Protein AF-A0A534T360-F1 (afdb_monomer_lite)

Structure (mmCIF, N/CA/C/O backbone):
data_AF-A0A534T360-F1
#
_entry.id   AF-A0A534T360-F1
#
loop_
_atom_site.group_PDB
_atom_site.id
_atom_site.type_symbol
_atom_site.label_atom_id
_atom_site.label_alt_id
_atom_site.label_comp_id
_atom_site.label_asym_id
_atom_site.label_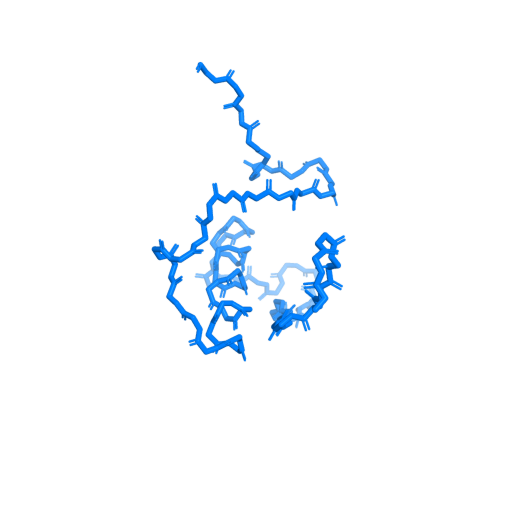entity_id
_atom_site.label_seq_id
_atom_site.pdbx_PDB_ins_code
_atom_site.Cartn_x
_atom_site.Cartn_y
_atom_site.Cartn_z
_atom_site.occupancy
_atom_site.B_iso_or_equiv
_atom_site.auth_seq_id
_atom_site.auth_comp_id
_atom_site.auth_asym_id
_atom_site.auth_atom_id
_atom_site.pdbx_PDB_model_num
ATOM 1 N N . MET A 1 1 ? -13.316 8.580 19.711 1.00 62.72 1 MET A N 1
ATOM 2 C CA . MET A 1 1 ? -13.578 9.615 18.689 1.00 62.72 1 MET A CA 1
ATOM 3 C C . MET A 1 1 ? -14.523 9.010 17.672 1.00 62.72 1 MET A C 1
ATOM 5 O O . MET A 1 1 ? -14.338 7.847 17.348 1.00 62.72 1 MET A O 1
ATOM 9 N N . LYS A 1 2 ? -15.547 9.743 17.239 1.00 76.69 2 LYS A N 1
ATOM 10 C CA . LYS A 1 2 ? -16.443 9.322 16.157 1.00 76.69 2 LYS A CA 1
ATOM 11 C C . LYS A 1 2 ? -16.149 10.227 14.957 1.00 76.69 2 LYS A C 1
ATOM 13 O O . LYS A 1 2 ? -15.891 11.407 15.178 1.00 76.69 2 LYS A O 1
ATOM 18 N N . ASP A 1 3 ? -16.118 9.660 13.752 1.00 90.38 3 ASP A N 1
ATOM 19 C CA . ASP A 1 3 ? -15.896 10.375 12.481 1.00 90.38 3 ASP A CA 1
ATOM 20 C C . ASP A 1 3 ? -14.506 11.034 12.325 1.00 90.38 3 ASP A C 1
ATOM 22 O O . ASP A 1 3 ? -14.336 11.998 11.582 1.00 90.38 3 ASP A O 1
ATOM 26 N N . ALA A 1 4 ? -13.490 10.512 13.020 1.00 92.19 4 ALA A N 1
ATOM 27 C CA . ALA A 1 4 ? -12.096 10.924 12.847 1.00 92.19 4 ALA A CA 1
ATOM 28 C C . ALA A 1 4 ? -11.356 9.943 11.926 1.00 92.19 4 ALA A C 1
ATOM 30 O O . ALA A 1 4 ? -11.525 8.732 12.059 1.00 92.19 4 ALA A O 1
ATOM 31 N N . ALA A 1 5 ? -10.513 10.466 11.036 1.00 92.56 5 ALA A N 1
ATOM 32 C CA . ALA A 1 5 ? -9.624 9.670 10.195 1.00 92.56 5 ALA A CA 1
ATOM 33 C C . ALA A 1 5 ? -8.220 9.590 10.811 1.00 92.56 5 ALA A C 1
ATOM 35 O O . ALA A 1 5 ? -7.747 10.549 11.425 1.00 92.56 5 ALA A O 1
ATOM 36 N N . ALA A 1 6 ? -7.548 8.459 10.616 1.00 94.88 6 ALA A N 1
ATOM 37 C CA . ALA A 1 6 ? -6.165 8.245 11.023 1.00 94.88 6 ALA A CA 1
ATOM 38 C C . ALA A 1 6 ? -5.404 7.513 9.913 1.00 94.88 6 ALA A C 1
ATOM 40 O O . ALA A 1 6 ? -5.984 6.709 9.186 1.00 94.88 6 ALA A O 1
ATOM 41 N N . ILE A 1 7 ? -4.104 7.787 9.799 1.00 96.00 7 ILE A N 1
ATOM 42 C CA . ILE A 1 7 ? -3.199 7.009 8.949 1.00 96.00 7 ILE A CA 1
ATOM 43 C C . ILE A 1 7 ? -2.708 5.838 9.794 1.00 96.00 7 ILE A C 1
ATOM 45 O O . ILE A 1 7 ? -2.095 6.059 10.838 1.00 96.00 7 ILE A O 1
ATOM 49 N N . VAL A 1 8 ? -3.012 4.617 9.360 1.00 96.94 8 VAL A N 1
ATOM 50 C CA . VAL A 1 8 ? -2.698 3.390 10.112 1.00 96.94 8 VAL A CA 1
ATOM 51 C C . VAL A 1 8 ? -1.555 2.583 9.509 1.00 96.94 8 VAL A C 1
ATOM 53 O O . VAL A 1 8 ? -0.953 1.807 10.232 1.00 96.94 8 VAL A O 1
ATOM 56 N N . GLY A 1 9 ? -1.218 2.803 8.238 1.00 97.62 9 GLY A N 1
ATOM 57 C CA . GLY A 1 9 ? -0.086 2.160 7.578 1.00 97.62 9 GLY A CA 1
ATOM 58 C C . GLY A 1 9 ? 0.387 2.961 6.372 1.00 97.62 9 GLY A C 1
ATOM 59 O O . GLY A 1 9 ? -0.385 3.714 5.767 1.00 97.62 9 GLY A O 1
ATOM 60 N N . ILE A 1 10 ? 1.669 2.832 6.049 1.00 97.50 10 ILE A N 1
ATOM 61 C CA . ILE A 1 10 ? 2.318 3.514 4.930 1.00 97.50 10 ILE A CA 1
ATOM 62 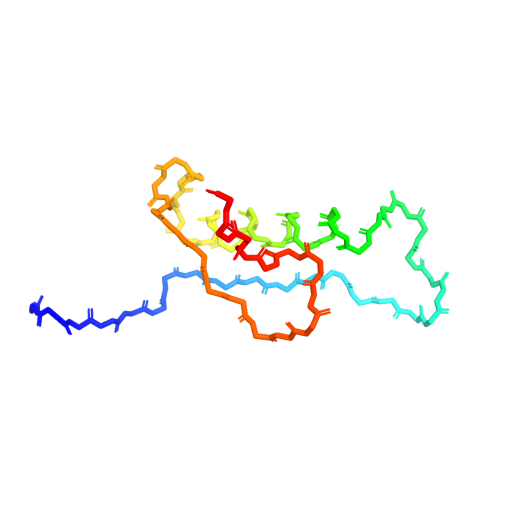C C . ILE A 1 10 ? 3.255 2.561 4.190 1.00 97.50 10 ILE A C 1
ATOM 64 O O . ILE A 1 10 ? 3.944 1.736 4.778 1.00 97.50 10 ILE A O 1
ATOM 68 N N . ALA A 1 11 ? 3.341 2.710 2.872 1.00 97.56 11 ALA A N 1
ATOM 69 C CA . ALA A 1 11 ? 4.348 2.015 2.084 1.00 97.56 11 ALA A CA 1
ATOM 70 C C . ALA A 1 11 ? 4.754 2.837 0.866 1.00 97.56 11 ALA A C 1
ATOM 72 O O . ALA A 1 11 ? 4.092 3.796 0.473 1.00 97.56 11 ALA A O 1
ATOM 73 N N . GLN A 1 12 ? 5.861 2.426 0.261 1.00 96.19 12 GLN A N 1
ATOM 74 C CA . GLN A 1 12 ? 6.342 2.961 -1.001 1.00 96.19 12 GLN A CA 1
ATOM 75 C C . GLN A 1 12 ? 6.869 1.832 -1.878 1.00 96.19 12 GLN A C 1
ATOM 77 O O . GLN A 1 12 ? 7.356 0.807 -1.386 1.00 96.19 12 GLN A O 1
ATOM 82 N N . SER A 1 13 ? 6.786 2.043 -3.184 1.00 93.62 13 SER A N 1
ATOM 83 C CA . SER A 1 13 ? 7.384 1.147 -4.156 1.00 93.62 13 SER A CA 1
ATOM 84 C C . SER A 1 13 ? 8.910 1.230 -4.118 1.00 93.62 13 SER A C 1
ATOM 86 O O . SER A 1 13 ? 9.508 2.172 -3.597 1.00 93.62 13 SER A O 1
ATOM 88 N N . GLU A 1 14 ? 9.562 0.250 -4.731 1.00 93.00 14 GLU A N 1
ATOM 89 C CA . GLU A 1 14 ? 10.985 0.351 -5.039 1.00 93.00 14 GLU A CA 1
ATOM 90 C C . GLU A 1 14 ? 11.243 1.491 -6.036 1.00 93.00 14 GLU A C 1
ATOM 92 O O . GLU A 1 14 ? 10.527 1.635 -7.029 1.00 93.00 14 GLU A O 1
ATOM 97 N N . TYR A 1 15 ? 12.305 2.264 -5.804 1.00 92.94 15 TYR A N 1
ATOM 98 C CA . TYR A 1 15 ? 12.776 3.269 -6.752 1.00 92.94 15 TYR A CA 1
ATOM 99 C C . TYR A 1 15 ? 13.892 2.700 -7.611 1.00 92.94 15 TYR A C 1
ATOM 101 O O . TYR A 1 15 ? 14.887 2.177 -7.110 1.00 92.94 15 TYR A O 1
ATOM 109 N N . THR A 1 16 ? 13.765 2.880 -8.919 1.00 93.62 16 THR A N 1
ATOM 110 C CA . THR A 1 16 ? 14.803 2.515 -9.880 1.00 93.62 16 THR A CA 1
ATOM 111 C C . THR A 1 16 ? 15.054 3.677 -10.832 1.00 93.62 16 THR A C 1
ATOM 113 O O . THR A 1 16 ?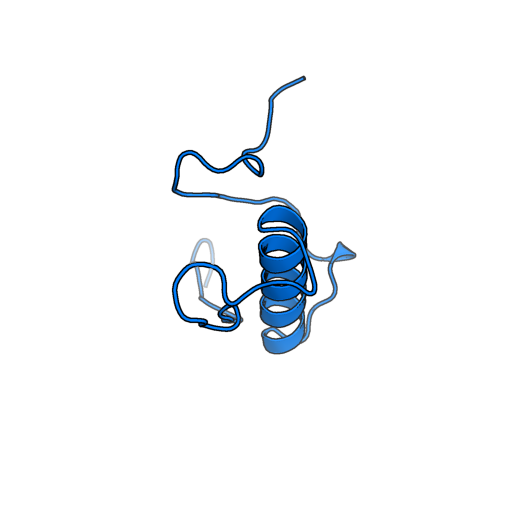 14.242 4.596 -10.957 1.00 93.62 16 THR A O 1
ATOM 116 N N . LYS A 1 17 ? 16.205 3.665 -11.510 1.00 94.50 17 LYS A N 1
ATOM 117 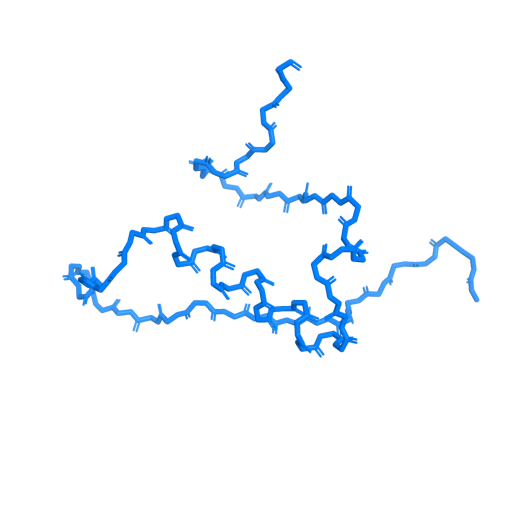C CA . LYS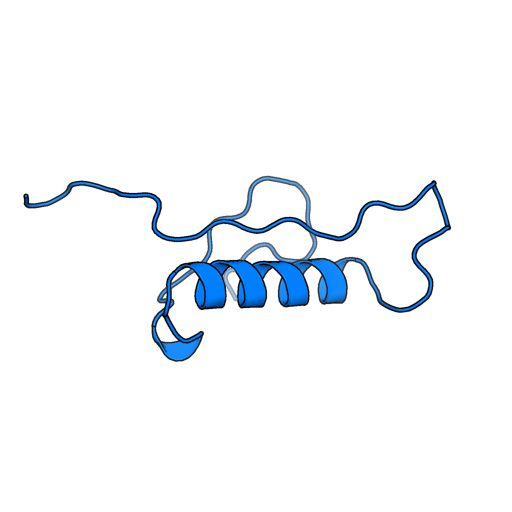 A 1 17 ? 16.438 4.585 -12.631 1.00 94.50 17 LYS A CA 1
ATOM 118 C C . LYS A 1 17 ? 15.474 4.251 -13.769 1.00 94.50 17 LYS A C 1
ATOM 120 O O . LYS A 1 17 ? 14.984 3.129 -13.852 1.00 94.50 17 LYS A O 1
ATOM 125 N N . TRP A 1 18 ? 15.249 5.203 -14.672 1.00 92.00 18 TRP A N 1
ATOM 126 C CA . TRP A 1 18 ? 14.413 4.985 -15.853 1.00 92.00 18 TRP A CA 1
ATOM 127 C C . TRP A 1 18 ? 14.802 3.692 -16.591 1.00 92.00 18 TRP A C 1
ATOM 129 O O . TRP A 1 18 ? 15.965 3.506 -16.949 1.00 92.00 18 TRP A O 1
ATOM 139 N N . GLY A 1 19 ? 13.828 2.800 -16.794 1.00 90.38 19 GLY A N 1
ATOM 140 C CA . GLY A 1 19 ? 14.031 1.487 -17.419 1.00 90.38 19 GLY A CA 1
ATOM 141 C C . GLY A 1 19 ? 14.682 0.419 -16.527 1.00 90.38 19 GLY A C 1
ATOM 142 O O . GLY A 1 19 ? 14.947 -0.679 -17.004 1.00 90.38 19 GLY A O 1
ATOM 143 N N . GLY A 1 20 ? 14.951 0.710 -15.251 1.00 93.50 20 GLY A N 1
ATOM 144 C CA . GLY A 1 20 ? 15.590 -0.218 -14.313 1.00 93.50 20 GLY A CA 1
ATOM 145 C C . GLY A 1 20 ? 14.641 -1.248 -13.695 1.00 93.50 20 GLY A C 1
ATOM 146 O O . GLY A 1 20 ? 15.092 -2.293 -13.233 1.00 93.50 20 GLY A O 1
ATOM 147 N N . LEU A 1 21 ? 13.335 -0.981 -13.700 1.00 91.94 21 LEU A N 1
ATOM 148 C CA . LEU A 1 21 ? 12.326 -1.907 -13.197 1.00 91.94 21 LEU A CA 1
ATOM 149 C C . LEU A 1 21 ? 11.982 -2.947 -14.273 1.00 91.94 21 LEU A C 1
ATOM 151 O O . LEU A 1 21 ? 11.215 -2.670 -15.191 1.00 91.94 21 LEU A O 1
ATOM 155 N N . THR A 1 22 ? 12.564 -4.142 -14.174 1.00 93.44 22 THR A N 1
ATOM 156 C CA . THR A 1 22 ? 12.373 -5.221 -15.166 1.00 93.44 22 THR A CA 1
ATOM 157 C C . THR A 1 22 ? 11.618 -6.433 -14.629 1.00 93.44 22 THR A C 1
ATOM 159 O O . THR A 1 22 ? 11.163 -7.266 -15.408 1.00 93.44 22 THR A O 1
ATOM 162 N N . ARG A 1 23 ? 11.479 -6.552 -13.303 1.00 93.44 23 ARG A N 1
ATOM 163 C CA . ARG A 1 23 ? 10.898 -7.740 -12.655 1.00 93.44 23 ARG A CA 1
ATOM 164 C C . ARG A 1 23 ? 9.367 -7.782 -12.701 1.00 93.44 23 ARG A C 1
ATOM 166 O O . ARG A 1 23 ? 8.788 -8.851 -12.552 1.00 93.44 23 ARG A O 1
ATOM 173 N N . CYS A 1 24 ? 8.720 -6.626 -12.822 1.00 90.62 24 CYS A N 1
ATOM 174 C CA . CYS A 1 24 ? 7.274 -6.500 -12.729 1.00 90.62 24 CYS A CA 1
ATOM 175 C C . CYS A 1 24 ? 6.776 -5.295 -13.527 1.00 90.62 24 CYS A C 1
ATOM 177 O O . CYS A 1 24 ? 7.538 -4.402 -13.905 1.00 90.62 24 CYS A O 1
ATOM 179 N N . THR A 1 25 ? 5.478 -5.296 -13.800 1.00 89.94 25 THR A N 1
ATOM 180 C CA . THR A 1 25 ? 4.787 -4.147 -14.388 1.00 89.94 25 THR A CA 1
ATOM 181 C C . THR A 1 25 ? 4.541 -3.062 -13.340 1.00 89.94 25 THR A C 1
ATOM 183 O O . THR A 1 25 ? 4.506 -3.341 -12.145 1.00 89.94 25 THR A O 1
ATOM 186 N N . GLU A 1 26 ? 4.291 -1.831 -13.788 1.00 87.12 26 GLU A N 1
ATOM 187 C CA . GLU A 1 26 ? 3.849 -0.738 -12.908 1.00 87.12 26 GLU A CA 1
ATOM 188 C C . GLU A 1 26 ? 2.602 -1.127 -12.089 1.00 87.12 26 GLU A C 1
ATOM 190 O O . GLU A 1 26 ? 2.583 -0.927 -10.880 1.00 87.12 26 GLU A O 1
ATOM 195 N N . TYR A 1 27 ? 1.631 -1.811 -12.702 1.00 87.31 27 TYR A N 1
ATOM 196 C CA . TYR A 1 27 ? 0.427 -2.265 -12.003 1.00 87.31 27 TYR A CA 1
ATOM 197 C C . TYR A 1 27 ? 0.733 -3.274 -10.887 1.00 87.31 27 TYR A C 1
ATOM 199 O O . TYR A 1 27 ? 0.234 -3.153 -9.771 1.00 87.31 27 TYR A O 1
ATOM 207 N N . GLN A 1 28 ? 1.601 -4.254 -11.156 1.00 91.75 28 GLN A N 1
ATOM 208 C CA . GLN A 1 28 ? 2.052 -5.190 -10.122 1.00 91.75 28 GLN A CA 1
ATOM 209 C C . GLN A 1 28 ? 2.816 -4.475 -9.006 1.00 91.75 28 GLN A C 1
ATOM 211 O O . GLN A 1 28 ? 2.601 -4.780 -7.839 1.00 91.75 28 GLN A O 1
ATOM 216 N N . LEU A 1 29 ? 3.665 -3.502 -9.347 1.00 92.19 29 LEU A N 1
ATOM 217 C CA . LEU A 1 29 ? 4.389 -2.700 -8.364 1.00 92.19 29 LEU A CA 1
ATOM 218 C C . LEU A 1 29 ? 3.429 -1.925 -7.446 1.00 92.19 29 LEU A C 1
ATOM 220 O O . LEU A 1 29 ? 3.655 -1.867 -6.235 1.00 92.19 29 LEU A O 1
ATOM 224 N N . ALA A 1 30 ? 2.354 -1.362 -8.003 1.00 91.19 30 ALA A N 1
ATOM 225 C CA . ALA A 1 30 ? 1.314 -0.686 -7.235 1.00 91.19 30 ALA A CA 1
ATOM 226 C C . ALA A 1 30 ? 0.605 -1.657 -6.276 1.00 91.19 30 ALA A C 1
ATOM 228 O O . ALA A 1 30 ? 0.515 -1.372 -5.083 1.00 91.19 30 ALA A O 1
ATOM 229 N N . LEU A 1 31 ? 0.189 -2.835 -6.756 1.00 92.00 31 LEU A N 1
ATOM 230 C CA . LEU A 1 31 ? -0.447 -3.863 -5.922 1.00 92.00 31 LEU A CA 1
ATOM 231 C C . LEU A 1 31 ? 0.476 -4.365 -4.801 1.00 92.00 31 LEU A C 1
ATOM 233 O O . LEU A 1 31 ? 0.054 -4.445 -3.651 1.00 92.00 31 LEU A O 1
ATOM 237 N N . GLU A 1 32 ? 1.748 -4.644 -5.105 1.00 94.75 32 GLU A N 1
ATOM 238 C CA . GLU A 1 32 ? 2.756 -5.022 -4.101 1.00 94.75 32 GLU A CA 1
ATOM 239 C C . GLU A 1 32 ? 2.898 -3.950 -3.012 1.00 94.75 32 GLU A C 1
ATOM 241 O O . GLU A 1 32 ? 3.092 -4.266 -1.839 1.00 94.75 32 GLU A O 1
ATOM 246 N N . THR A 1 33 ? 2.815 -2.675 -3.395 1.00 95.44 33 THR A N 1
ATOM 247 C CA . THR A 1 33 ? 2.934 -1.546 -2.466 1.00 95.44 33 THR A CA 1
ATOM 248 C C . THR A 1 33 ? 1.685 -1.394 -1.602 1.00 95.44 33 THR A C 1
ATOM 250 O O . THR A 1 33 ? 1.808 -1.178 -0.400 1.00 95.44 33 THR A O 1
ATOM 253 N N . ILE A 1 34 ? 0.496 -1.573 -2.181 1.00 94.75 34 ILE A N 1
ATOM 254 C CA . ILE A 1 34 ? -0.774 -1.570 -1.444 1.00 94.75 34 ILE A CA 1
ATOM 255 C C . ILE A 1 34 ? -0.771 -2.663 -0.371 1.00 94.75 34 ILE A C 1
ATOM 257 O O . ILE A 1 34 ? -1.055 -2.376 0.788 1.00 94.75 34 ILE A O 1
ATOM 261 N N . VAL A 1 35 ? -0.375 -3.892 -0.721 1.00 96.44 35 VAL A N 1
ATOM 262 C CA . VAL A 1 35 ? -0.308 -5.006 0.241 1.00 96.44 35 VAL A CA 1
ATOM 263 C C . VAL A 1 35 ? 0.662 -4.700 1.385 1.00 96.44 35 VAL A C 1
ATOM 265 O O . VAL A 1 35 ? 0.346 -4.975 2.536 1.00 96.44 35 VAL A O 1
ATOM 268 N N . LYS A 1 36 ? 1.809 -4.068 1.102 1.00 98.06 36 LYS A N 1
ATOM 269 C CA . LYS A 1 36 ? 2.756 -3.641 2.146 1.00 98.06 36 LYS A CA 1
ATOM 270 C C . LYS A 1 36 ? 2.184 -2.572 3.075 1.00 98.06 36 LYS A C 1
ATOM 272 O O . LYS A 1 36 ? 2.482 -2.606 4.259 1.00 98.06 36 LYS A O 1
ATOM 277 N N . ALA A 1 37 ? 1.388 -1.631 2.564 1.00 98.06 37 ALA A N 1
ATOM 278 C CA . ALA A 1 37 ? 0.756 -0.611 3.405 1.00 98.06 37 ALA A CA 1
ATOM 279 C C . ALA A 1 37 ? -0.303 -1.220 4.338 1.00 98.06 37 ALA A C 1
ATOM 281 O O . ALA A 1 37 ? -0.440 -0.790 5.479 1.00 98.06 37 ALA A O 1
ATOM 282 N N . VAL A 1 38 ? -1.034 -2.230 3.856 1.00 97.94 38 VAL A N 1
ATOM 283 C CA . VAL A 1 38 ? -2.002 -2.997 4.655 1.00 97.94 38 VAL A CA 1
ATOM 284 C C . VAL A 1 38 ? -1.291 -3.828 5.732 1.00 97.94 38 VAL A C 1
ATOM 286 O O . VAL A 1 38 ? -1.722 -3.827 6.882 1.00 97.94 38 VAL A O 1
ATOM 289 N N . ASP A 1 39 ? -0.170 -4.464 5.385 1.00 98.12 39 ASP A N 1
ATOM 290 C CA . ASP A 1 39 ? 0.672 -5.212 6.330 1.00 98.12 39 ASP A CA 1
ATOM 291 C C . ASP A 1 39 ? 1.285 -4.301 7.410 1.00 98.12 39 ASP A C 1
ATOM 293 O O . ASP A 1 39 ? 1.237 -4.630 8.593 1.00 98.12 39 ASP A O 1
ATOM 297 N N . ASP A 1 40 ? 1.768 -3.108 7.038 1.00 98.50 40 ASP A N 1
ATOM 298 C CA . ASP A 1 40 ? 2.266 -2.091 7.983 1.00 98.50 40 ASP A CA 1
ATOM 299 C C . ASP A 1 40 ? 1.178 -1.634 8.973 1.00 98.50 40 ASP A C 1
ATOM 301 O O . ASP A 1 40 ? 1.462 -1.377 10.143 1.00 98.50 40 ASP A O 1
ATOM 305 N N . ALA A 1 41 ? -0.087 -1.622 8.539 1.00 98.06 41 ALA A N 1
ATOM 306 C CA . ALA A 1 41 ? -1.234 -1.360 9.407 1.00 98.06 41 ALA A CA 1
ATOM 307 C C . ALA A 1 41 ? -1.608 -2.535 10.331 1.00 98.06 41 ALA A C 1
ATOM 309 O O . ALA A 1 41 ? -2.480 -2.379 11.190 1.00 98.06 41 ALA A O 1
ATOM 310 N N . GLY A 1 42 ? -0.985 -3.707 10.169 1.00 98.06 42 GLY A N 1
ATOM 311 C CA . GLY A 1 42 ? -1.345 -4.933 10.882 1.00 98.06 42 GLY A CA 1
ATOM 312 C C . GLY A 1 42 ? -2.711 -5.494 10.476 1.00 98.06 42 GLY A C 1
ATOM 313 O O . GLY A 1 42 ? -3.363 -6.155 11.285 1.00 98.06 42 GLY A O 1
ATOM 314 N N . LEU A 1 43 ? -3.157 -5.194 9.254 1.00 97.69 43 LEU A N 1
ATOM 315 C CA . LEU A 1 43 ? -4.440 -5.612 8.692 1.00 97.69 43 LEU A CA 1
ATOM 316 C C . LEU A 1 43 ? -4.242 -6.655 7.586 1.00 97.69 43 LEU A C 1
ATOM 318 O O . LEU A 1 43 ? -3.125 -6.959 7.167 1.00 97.69 43 LEU A O 1
ATOM 322 N N . THR A 1 44 ? -5.349 -7.194 7.088 1.00 97.38 44 THR A N 1
ATOM 323 C CA . THR A 1 44 ? -5.394 -8.024 5.886 1.00 97.38 44 THR A CA 1
ATOM 324 C C . THR A 1 44 ? -6.131 -7.303 4.763 1.00 97.38 44 THR A C 1
ATOM 326 O O . THR A 1 44 ? -6.850 -6.331 4.983 1.00 97.38 44 THR A O 1
ATOM 329 N N . VAL A 1 45 ? -5.953 -7.760 3.521 1.00 95.00 45 VAL A N 1
ATOM 330 C CA . VAL A 1 45 ? -6.626 -7.143 2.363 1.00 95.00 45 VAL A CA 1
ATOM 331 C C . VAL A 1 45 ? -8.150 -7.259 2.434 1.00 95.00 45 VAL A C 1
ATOM 333 O O . VAL A 1 45 ? -8.838 -6.410 1.878 1.00 95.00 45 VAL A O 1
ATOM 336 N N . ASP A 1 46 ? -8.667 -8.266 3.144 1.00 96.50 46 ASP A N 1
ATOM 337 C CA . ASP A 1 46 ? -10.102 -8.459 3.372 1.00 96.50 46 ASP A CA 1
ATOM 338 C C . ASP A 1 46 ? -10.697 -7.404 4.327 1.00 96.50 46 ASP A C 1
ATOM 340 O O . ASP A 1 46 ? -11.913 -7.235 4.364 1.00 96.50 46 ASP A O 1
ATOM 344 N N . ASP A 1 47 ? -9.857 -6.665 5.064 1.00 97.06 47 ASP A N 1
ATOM 345 C CA . ASP A 1 47 ? -10.273 -5.558 5.936 1.00 97.06 47 ASP A CA 1
ATOM 346 C C . ASP A 1 47 ? -10.409 -4.216 5.179 1.00 97.06 47 ASP A C 1
ATOM 348 O O . ASP A 1 47 ? -10.751 -3.196 5.779 1.00 97.06 47 ASP A O 1
ATOM 352 N N . VAL A 1 48 ? -10.102 -4.176 3.874 1.00 94.56 48 VAL A N 1
ATOM 353 C CA . VAL A 1 48 ? -10.120 -2.952 3.057 1.00 94.56 48 VAL A CA 1
ATOM 354 C C . VAL A 1 48 ? -11.410 -2.862 2.242 1.00 94.56 48 VAL A C 1
ATOM 356 O O . VAL A 1 48 ? -11.591 -3.567 1.253 1.00 94.56 48 VAL A O 1
ATOM 359 N N . ASP A 1 49 ? -12.275 -1.915 2.603 1.00 94.00 49 ASP A N 1
ATOM 360 C CA . ASP A 1 49 ? -13.575 -1.721 1.941 1.00 94.00 49 ASP A CA 1
ATOM 361 C C . ASP A 1 49 ? -13.499 -0.964 0.601 1.00 94.00 49 ASP A C 1
ATOM 363 O O . ASP A 1 49 ? -14.457 -0.953 -0.175 1.00 94.00 49 ASP A O 1
ATOM 367 N N . GLY A 1 50 ? -12.387 -0.282 0.315 1.00 89.81 50 GLY A N 1
ATOM 368 C CA . GLY A 1 50 ? -12.260 0.497 -0.911 1.00 89.81 5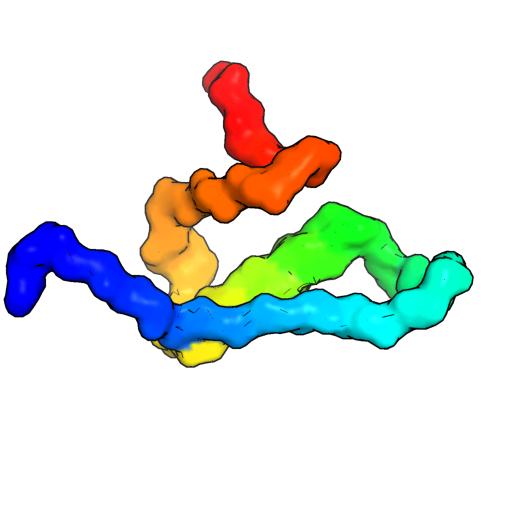0 GLY A CA 1
ATOM 369 C C . GLY A 1 50 ? -10.928 1.215 -1.072 1.00 89.81 50 GLY A C 1
ATOM 370 O O . GLY A 1 50 ? -10.109 1.287 -0.158 1.00 89.81 50 GLY A O 1
ATOM 371 N N . PHE A 1 51 ? -10.733 1.775 -2.264 1.00 88.31 51 PHE A N 1
ATOM 372 C CA . PHE A 1 51 ? -9.521 2.487 -2.646 1.00 88.31 51 PHE A CA 1
ATOM 373 C C . PHE A 1 51 ? -9.838 3.912 -3.088 1.00 88.31 51 PHE A C 1
ATOM 375 O O . PHE A 1 51 ? -10.850 4.171 -3.737 1.00 88.31 51 PHE A O 1
ATOM 382 N N . ALA A 1 52 ? -8.919 4.823 -2.782 1.00 87.50 52 ALA A N 1
ATOM 383 C CA . ALA A 1 52 ? -8.841 6.140 -3.391 1.00 87.50 52 ALA A CA 1
ATOM 384 C C . ALA A 1 52 ? -7.467 6.261 -4.057 1.00 87.50 52 ALA A C 1
ATOM 386 O O . ALA A 1 52 ? -6.448 6.003 -3.418 1.00 87.50 52 ALA A O 1
ATOM 387 N N . SER A 1 53 ? -7.444 6.634 -5.334 1.00 84.19 53 SER A N 1
ATOM 388 C CA . SER A 1 53 ? -6.217 6.837 -6.108 1.00 84.19 53 SER A CA 1
ATOM 389 C C . SER A 1 53 ? -6.156 8.284 -6.588 1.00 84.19 53 SER A C 1
ATOM 391 O O . SER A 1 53 ? -7.188 8.903 -6.847 1.00 84.19 53 SER A O 1
ATOM 393 N N . PHE A 1 54 ? -4.951 8.841 -6.675 1.00 78.88 54 PHE A N 1
ATOM 394 C CA . PHE A 1 54 ? -4.717 10.191 -7.178 1.00 78.88 54 PHE A CA 1
ATOM 395 C C . PHE A 1 54 ? -3.580 10.150 -8.197 1.00 78.88 54 PHE A C 1
ATOM 397 O O . PHE A 1 54 ? -2.415 10.276 -7.832 1.00 78.88 54 PHE A O 1
ATOM 404 N N . SER A 1 55 ? -3.936 9.923 -9.461 1.00 72.06 55 SER A N 1
ATOM 405 C CA . SER A 1 55 ? -3.118 10.050 -10.679 1.00 72.06 55 SER A CA 1
ATOM 406 C C . SER A 1 55 ? -3.915 9.424 -11.836 1.00 72.06 55 SER A C 1
ATOM 408 O O . SER A 1 55 ? -4.937 8.780 -11.611 1.00 72.06 55 SER A O 1
ATOM 410 N N . ASN A 1 56 ? -3.459 9.596 -13.077 1.00 65.88 56 ASN A N 1
ATOM 411 C CA . ASN A 1 56 ? -4.050 8.964 -14.261 1.00 65.88 56 ASN A CA 1
ATOM 412 C C . ASN A 1 56 ? -3.574 7.501 -14.396 1.00 65.88 56 ASN A C 1
ATOM 414 O O . ASN A 1 56 ? -3.061 7.083 -15.440 1.00 65.88 56 ASN A O 1
ATOM 418 N N . ASP A 1 57 ? -3.667 6.755 -13.298 1.00 66.00 57 ASP A N 1
ATOM 419 C CA . ASP A 1 57 ? -3.141 5.404 -13.173 1.00 66.00 57 ASP A CA 1
ATOM 420 C C . ASP A 1 57 ? -4.181 4.392 -13.660 1.00 66.00 57 ASP A C 1
ATOM 422 O O . ASP A 1 57 ? -5.389 4.567 -13.518 1.00 66.00 57 ASP A O 1
ATOM 426 N N . ARG A 1 58 ? -3.719 3.265 -14.207 1.00 66.38 58 ARG A N 1
ATOM 427 C CA . ARG A 1 58 ? -4.612 2.184 -14.673 1.00 66.38 58 ARG A CA 1
ATOM 428 C C . ARG A 1 58 ? -5.364 1.473 -13.538 1.00 66.38 58 ARG A C 1
ATOM 430 O O . ARG A 1 58 ? -6.116 0.544 -13.814 1.00 66.38 58 ARG A O 1
ATOM 437 N N . ASN A 1 59 ? -5.112 1.842 -12.284 1.00 62.78 59 ASN A N 1
ATOM 438 C CA . ASN A 1 59 ? -5.683 1.226 -11.089 1.00 62.78 59 ASN A CA 1
ATOM 439 C C . ASN A 1 59 ? -6.891 1.989 -10.517 1.00 62.78 59 ASN A C 1
ATOM 441 O O . ASN A 1 59 ? -7.355 1.640 -9.433 1.00 62.78 59 ASN A O 1
ATOM 445 N N . GLU A 1 60 ? -7.386 3.020 -11.209 1.00 63.91 60 GLU A N 1
ATOM 446 C CA . GLU A 1 60 ? -8.582 3.744 -10.787 1.00 63.91 60 GLU A CA 1
ATOM 447 C C . GLU A 1 60 ? -9.806 2.813 -10.762 1.00 63.91 60 GLU A C 1
ATOM 449 O O . GLU A 1 60 ? -9.976 1.947 -11.628 1.00 63.91 60 GLU A O 1
ATOM 454 N N . ALA A 1 61 ? -10.664 2.980 -9.752 1.00 60.91 61 ALA A N 1
ATOM 455 C CA . ALA A 1 61 ? -11.908 2.234 -9.658 1.00 60.91 61 ALA A CA 1
ATOM 456 C C . ALA A 1 61 ? -12.819 2.616 -10.835 1.00 60.91 61 ALA A C 1
ATOM 458 O O . ALA A 1 61 ? -13.404 3.697 -10.864 1.00 60.91 61 ALA A O 1
ATOM 459 N N . ALA A 1 62 ? -12.944 1.724 -11.816 1.00 59.84 62 ALA A N 1
ATOM 460 C CA . ALA A 1 62 ? -13.921 1.878 -12.880 1.00 59.84 62 ALA A CA 1
ATOM 461 C C . ALA A 1 62 ? -15.303 1.492 -12.341 1.00 59.84 62 ALA A C 1
ATOM 463 O O . ALA A 1 62 ? -15.513 0.355 -11.916 1.00 59.84 62 ALA A O 1
ATOM 464 N N . PHE A 1 63 ? -16.252 2.428 -12.375 1.00 53.78 63 PHE A N 1
ATOM 465 C CA . PHE A 1 63 ? -17.665 2.087 -12.249 1.00 53.78 63 PHE A CA 1
ATOM 466 C C . PHE A 1 63 ? -18.055 1.275 -13.491 1.00 53.78 63 PHE A C 1
ATOM 468 O O . PHE A 1 63 ? -18.194 1.842 -14.576 1.00 53.78 63 PHE A O 1
ATOM 475 N N . VAL A 1 64 ? -18.160 -0.047 -13.342 1.00 52.53 64 VAL A N 1
ATOM 476 C CA . VAL A 1 64 ? -18.785 -0.943 -14.328 1.00 52.53 64 VAL A CA 1
ATOM 477 C C . VAL A 1 64 ? -20.210 -1.231 -13.887 1.00 52.53 64 VAL A C 1
ATOM 479 O O . VAL A 1 64 ? -20.393 -1.510 -12.681 1.00 52.53 64 VAL A O 1
#

Foldseek 3Di:
DPPDDDQQFAFDFDDDPVVGPDPDDPVVSVVVRVQRRCVRSVHGPVPDPDDDDDDPDPPDDDPD

Sequence (64 aa):
MKDAAAIVGIAQSEYTKWGGLTRCTEYQLALETIVKAVDDAGLTVDDVDGFASFSNDRNEAAFV

Radius of gyration: 14.06 Å; chains: 1; bounding box: 35×19×36 Å

Secondary structure (DSSP, 8-state):
--S---------PPP--TT---SS-HHHHHHHHHHHHHHHTT--GGG-------SS-TTS----

pLDDT: mean 87.95, std 12.54, range [52.53, 98.5]